Protein AF-A0A7S3NZ38-F1 (afdb_monomer_lite)

Structure (mmCIF, N/CA/C/O backbone):
data_AF-A0A7S3NZ38-F1
#
_entry.id   AF-A0A7S3NZ38-F1
#
loop_
_atom_site.group_PDB
_atom_site.id
_atom_site.type_symbol
_atom_site.label_atom_id
_atom_site.label_alt_id
_atom_site.label_comp_id
_atom_site.label_asym_id
_atom_site.label_entity_id
_atom_site.label_seq_id
_atom_site.pdbx_PDB_ins_code
_atom_site.Cartn_x
_atom_site.Cartn_y
_atom_site.Cartn_z
_atom_site.occupancy
_atom_site.B_iso_or_equiv
_atom_site.auth_seq_id
_atom_site.auth_comp_id
_atom_site.auth_asym_id
_atom_site.auth_atom_id
_atom_site.pdbx_PDB_model_num
ATOM 1 N N . ASP A 1 1 ? 2.913 14.775 2.769 1.00 79.94 1 ASP A N 1
ATOM 2 C CA . ASP A 1 1 ? 3.720 15.264 1.653 1.00 79.94 1 ASP A CA 1
ATOM 3 C C . ASP A 1 1 ? 3.650 14.239 0.529 1.00 79.94 1 ASP A C 1
ATOM 5 O O . ASP A 1 1 ? 3.949 13.073 0.760 1.00 79.94 1 ASP A O 1
ATOM 9 N N . ILE A 1 2 ? 3.151 14.635 -0.643 1.00 83.06 2 ILE A N 1
ATOM 10 C CA . ILE A 1 2 ? 3.044 13.734 -1.805 1.00 83.06 2 ILE A CA 1
ATOM 11 C C . ILE A 1 2 ? 4.398 13.616 -2.511 1.00 83.06 2 ILE A C 1
ATOM 13 O O . ILE A 1 2 ? 4.696 12.558 -3.058 1.00 83.06 2 ILE A O 1
ATOM 17 N N . SER A 1 3 ? 5.223 14.665 -2.464 1.00 87.50 3 SER A N 1
ATOM 18 C CA . SER A 1 3 ? 6.534 14.673 -3.109 1.00 87.50 3 SER A CA 1
ATOM 19 C C . SER A 1 3 ? 7.468 13.674 -2.435 1.00 87.50 3 SER A C 1
ATOM 21 O O . SER A 1 3 ? 7.967 12.786 -3.111 1.00 87.50 3 SER A O 1
ATOM 23 N N . GLY A 1 4 ? 7.579 13.701 -1.101 1.00 87.94 4 GLY A N 1
ATOM 24 C CA . GLY A 1 4 ? 8.383 12.716 -0.372 1.00 87.94 4 GLY A CA 1
ATOM 25 C C . GLY A 1 4 ? 7.926 11.264 -0.566 1.00 87.94 4 GLY A C 1
ATOM 26 O O . GLY A 1 4 ? 8.754 10.357 -0.577 1.00 87.94 4 GLY A O 1
ATOM 27 N N . LEU A 1 5 ? 6.623 11.026 -0.776 1.00 87.50 5 LEU A N 1
ATOM 28 C CA . LEU A 1 5 ? 6.136 9.699 -1.161 1.00 87.50 5 LEU A CA 1
ATOM 29 C C . LEU A 1 5 ? 6.620 9.316 -2.568 1.00 87.50 5 LEU A C 1
ATOM 31 O O . LEU A 1 5 ? 7.053 8.187 -2.767 1.00 87.50 5 LEU A O 1
ATOM 35 N N . ALA A 1 6 ? 6.534 10.229 -3.537 1.00 87.62 6 ALA A N 1
ATOM 36 C CA . ALA A 1 6 ? 6.990 9.978 -4.900 1.00 87.62 6 ALA A CA 1
ATOM 37 C C . ALA A 1 6 ? 8.501 9.706 -4.955 1.00 87.62 6 ALA A C 1
ATOM 39 O O . ALA A 1 6 ? 8.911 8.744 -5.597 1.00 87.62 6 ALA A O 1
ATOM 40 N N . ASP A 1 7 ? 9.303 10.487 -4.229 1.00 89.19 7 ASP A N 1
ATOM 41 C CA . ASP A 1 7 ? 10.753 10.297 -4.143 1.00 89.19 7 ASP A CA 1
ATOM 42 C C . ASP A 1 7 ? 11.085 8.917 -3.557 1.00 89.19 7 ASP A C 1
ATOM 44 O O . ASP A 1 7 ? 11.821 8.144 -4.168 1.00 89.19 7 ASP A O 1
ATOM 48 N N . ALA A 1 8 ? 10.437 8.534 -2.449 1.00 87.25 8 ALA A N 1
ATOM 49 C CA . ALA A 1 8 ? 10.630 7.218 -1.840 1.00 87.25 8 ALA A CA 1
ATOM 50 C C . ALA A 1 8 ? 10.245 6.056 -2.770 1.00 87.25 8 ALA A C 1
ATOM 52 O O . ALA A 1 8 ? 10.868 4.999 -2.728 1.00 87.25 8 ALA A O 1
ATOM 53 N N . LEU A 1 9 ? 9.223 6.240 -3.610 1.00 86.44 9 LEU A N 1
ATOM 54 C CA . LEU A 1 9 ? 8.815 5.247 -4.603 1.00 86.44 9 LEU A CA 1
ATOM 55 C C . LEU A 1 9 ? 9.819 5.111 -5.752 1.00 86.44 9 LEU A C 1
ATOM 57 O O . LEU A 1 9 ? 9.975 4.016 -6.284 1.00 86.44 9 LEU A O 1
ATOM 61 N N . ILE A 1 10 ? 10.482 6.202 -6.138 1.00 84.69 10 ILE A N 1
ATOM 62 C CA . ILE A 1 10 ? 11.497 6.211 -7.201 1.00 84.69 10 ILE A CA 1
ATOM 63 C C . ILE A 1 10 ? 12.819 5.617 -6.700 1.00 84.69 10 ILE A C 1
ATOM 65 O O . ILE A 1 10 ? 13.494 4.907 -7.443 1.00 84.69 10 ILE A O 1
ATOM 69 N N . GLU A 1 11 ? 13.188 5.894 -5.449 1.00 84.38 11 GLU A N 1
ATOM 70 C CA . GLU A 1 11 ? 14.412 5.378 -4.824 1.00 84.38 11 GLU A CA 1
ATOM 71 C C . GLU A 1 11 ? 14.336 3.881 -4.506 1.00 84.38 11 GLU A C 1
ATOM 73 O O . GLU A 1 11 ? 15.366 3.212 -4.407 1.00 84.38 11 GLU A O 1
ATOM 78 N N . GLN A 1 12 ? 13.126 3.342 -4.343 1.00 78.94 12 GLN A N 1
ATOM 79 C CA . GLN A 1 12 ? 12.927 1.952 -3.969 1.00 78.94 12 GLN A CA 1
ATOM 80 C C . GLN A 1 12 ? 13.341 1.010 -5.103 1.00 78.94 12 GLN A C 1
ATOM 82 O O . GLN A 1 12 ? 12.655 0.855 -6.113 1.00 78.94 12 GLN A O 1
ATOM 87 N N . GLN A 1 13 ? 14.466 0.326 -4.914 1.00 67.62 13 GLN A N 1
ATOM 88 C CA . GLN A 1 13 ? 14.928 -0.689 -5.848 1.00 67.62 13 GLN A CA 1
ATOM 89 C C . GLN A 1 13 ? 14.170 -1.995 -5.603 1.00 67.62 13 GLN A C 1
ATOM 91 O O . GLN A 1 13 ? 13.991 -2.411 -4.459 1.00 67.62 13 GLN A O 1
ATOM 96 N N . SER A 1 14 ? 13.743 -2.659 -6.681 1.00 73.06 14 SER A N 1
ATOM 97 C CA . SER A 1 14 ? 13.222 -4.040 -6.706 1.00 73.06 14 SER A CA 1
ATOM 98 C C . SER A 1 14 ? 11.871 -4.352 -6.043 1.00 73.06 14 SER A C 1
ATOM 100 O O . SER A 1 14 ? 11.471 -5.512 -6.064 1.00 73.06 14 SER A O 1
ATOM 102 N N . LEU A 1 15 ? 11.164 -3.368 -5.478 1.00 83.44 15 LEU A N 1
ATOM 103 C CA . LEU A 1 15 ? 9.904 -3.617 -4.772 1.00 83.44 15 LEU A CA 1
ATOM 104 C C . LEU A 1 15 ? 8.741 -2.816 -5.368 1.00 83.44 15 LEU A C 1
ATOM 106 O O . LEU A 1 15 ? 8.583 -1.624 -5.095 1.00 83.44 15 LEU A O 1
ATOM 110 N N . GLY A 1 16 ? 7.888 -3.488 -6.142 1.00 80.31 16 GLY A N 1
ATOM 111 C CA . GLY A 1 16 ? 6.695 -2.900 -6.737 1.00 80.31 16 GLY A CA 1
ATOM 112 C C . GLY A 1 16 ? 6.616 -3.070 -8.251 1.00 80.31 16 GLY A C 1
ATOM 113 O O . GLY A 1 16 ? 7.600 -3.286 -8.951 1.00 80.31 16 GLY A O 1
ATOM 114 N N . SER A 1 17 ? 5.402 -2.904 -8.766 1.00 80.12 17 SER A N 1
ATOM 115 C CA . SER A 1 17 ? 5.074 -3.059 -10.178 1.00 80.12 17 SER A CA 1
ATOM 116 C C . SER A 1 17 ? 4.355 -1.824 -10.723 1.00 80.12 17 SER A C 1
ATOM 118 O O . SER A 1 17 ? 3.517 -1.211 -10.051 1.00 80.12 17 SER A O 1
ATOM 120 N N . LEU A 1 18 ? 4.686 -1.479 -11.969 1.00 81.75 18 LEU A N 1
ATOM 121 C CA . LEU A 1 18 ? 4.083 -0.392 -12.737 1.00 81.75 18 LEU A CA 1
ATOM 122 C C . LEU A 1 18 ? 3.535 -0.964 -14.055 1.00 81.75 18 LEU A C 1
ATOM 124 O O . LEU A 1 18 ? 4.312 -1.181 -14.989 1.00 81.75 18 LEU A O 1
ATOM 128 N N . PRO A 1 19 ? 2.223 -1.246 -14.171 1.00 76.44 19 PRO A N 1
ATOM 129 C CA . PRO A 1 19 ? 1.629 -1.569 -15.461 1.00 76.44 19 PRO A CA 1
ATOM 130 C C . PRO A 1 19 ? 1.749 -0.365 -16.405 1.00 76.44 19 PRO A C 1
ATOM 132 O O . PRO A 1 19 ? 1.217 0.712 -16.127 1.00 76.44 19 PRO A O 1
ATOM 135 N N . VAL A 1 20 ? 2.438 -0.566 -17.527 1.00 78.25 20 VAL A N 1
ATOM 136 C CA . VAL A 1 20 ? 2.714 0.460 -18.543 1.00 78.25 20 VAL A CA 1
ATOM 137 C C . VAL A 1 20 ? 2.190 0.048 -19.914 1.00 78.25 20 VAL A C 1
ATOM 139 O O . VAL A 1 20 ? 2.056 -1.147 -20.190 1.00 78.25 20 VAL A O 1
ATOM 142 N N . THR A 1 21 ? 1.922 1.015 -20.796 1.00 73.00 21 THR A N 1
ATOM 143 C CA . THR A 1 21 ? 1.653 0.720 -22.215 1.00 73.00 21 THR A CA 1
ATOM 144 C C . THR A 1 21 ? 2.780 -0.108 -22.825 1.00 73.00 21 THR A C 1
ATOM 146 O O . THR A 1 21 ? 3.964 0.219 -22.683 1.00 73.00 21 THR A O 1
ATOM 149 N N . THR A 1 22 ? 2.410 -1.140 -23.581 1.00 64.88 22 THR A N 1
ATOM 150 C CA . THR A 1 22 ? 3.332 -1.800 -24.504 1.00 64.88 22 THR A CA 1
ATOM 151 C C . THR A 1 22 ? 3.686 -0.834 -25.625 1.00 64.88 22 THR A C 1
ATOM 153 O O . THR A 1 22 ? 2.805 -0.200 -26.201 1.00 64.88 22 THR A O 1
ATOM 156 N N . LEU A 1 23 ? 4.970 -0.725 -25.950 1.00 60.88 23 LEU A N 1
ATOM 157 C CA . LEU A 1 23 ? 5.396 -0.026 -27.157 1.00 60.88 23 LEU A CA 1
ATOM 158 C C . LEU A 1 23 ? 5.246 -0.997 -28.336 1.00 60.88 23 LEU A C 1
ATOM 160 O O . LEU A 1 23 ? 5.720 -2.125 -28.247 1.00 60.88 23 LEU A O 1
ATOM 164 N N . ASP A 1 24 ? 4.645 -0.558 -29.444 1.00 57.59 24 ASP A N 1
ATOM 165 C CA . ASP A 1 24 ? 4.415 -1.369 -30.662 1.00 57.59 24 ASP A CA 1
ATOM 166 C C . ASP A 1 24 ? 5.703 -1.788 -31.404 1.00 57.59 24 ASP A C 1
ATOM 168 O O . ASP A 1 24 ? 5.674 -2.331 -32.508 1.00 57.59 24 ASP A O 1
ATOM 172 N N . ILE A 1 25 ? 6.867 -1.493 -30.834 1.00 57.34 25 ILE A N 1
ATOM 173 C CA . ILE A 1 25 ? 8.167 -1.692 -31.458 1.00 57.34 25 ILE A CA 1
ATOM 174 C C . ILE A 1 25 ? 8.794 -2.929 -30.825 1.00 57.34 25 ILE A C 1
ATOM 176 O O . ILE A 1 25 ? 8.897 -3.000 -29.604 1.00 57.34 25 ILE A O 1
ATOM 180 N N . ASP A 1 26 ? 9.267 -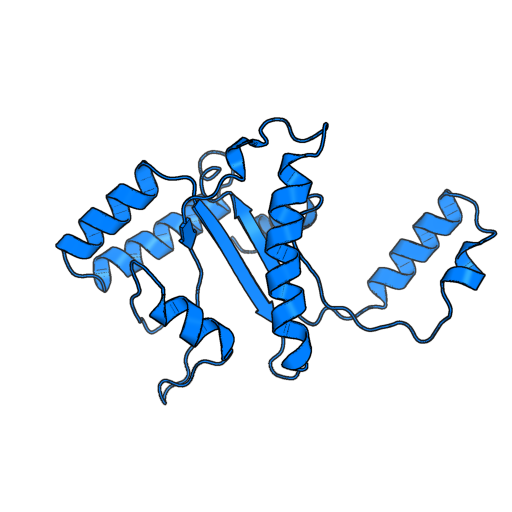3.863 -31.655 1.00 61.16 26 ASP A N 1
ATOM 181 C CA . ASP A 1 26 ? 10.161 -4.946 -31.237 1.00 61.16 26 ASP A CA 1
ATOM 182 C C . ASP A 1 26 ? 11.490 -4.334 -30.760 1.00 61.16 26 ASP A C 1
ATOM 184 O O . ASP A 1 26 ? 12.433 -4.074 -31.515 1.00 61.16 26 ASP A O 1
ATOM 188 N N . LEU A 1 27 ? 11.471 -3.941 -29.493 1.00 62.12 27 LEU A N 1
ATOM 189 C CA . LEU A 1 27 ? 12.518 -3.211 -28.805 1.00 62.12 27 LEU A CA 1
ATOM 190 C C . LEU A 1 27 ? 13.810 -4.036 -28.750 1.00 62.12 27 LEU A C 1
ATOM 192 O O . LEU A 1 27 ? 14.896 -3.483 -28.923 1.00 62.12 27 LEU A O 1
ATOM 196 N N . ASP A 1 28 ? 13.691 -5.357 -28.621 1.00 62.72 28 ASP A N 1
ATOM 197 C CA . ASP A 1 28 ? 14.816 -6.288 -28.520 1.00 62.72 28 ASP A CA 1
ATOM 198 C C . ASP A 1 28 ? 15.693 -6.273 -29.779 1.00 62.72 28 ASP A C 1
ATOM 200 O O . ASP A 1 28 ? 16.923 -6.355 -29.699 1.00 62.72 28 ASP A O 1
ATOM 204 N N . ALA A 1 29 ? 15.087 -6.087 -30.956 1.00 66.44 29 ALA A N 1
ATOM 205 C CA . ALA A 1 29 ? 15.821 -5.941 -32.211 1.00 66.44 29 ALA A CA 1
ATOM 206 C C . ALA A 1 29 ? 16.590 -4.609 -32.300 1.00 66.44 29 ALA A C 1
ATOM 208 O O . ALA A 1 29 ? 17.667 -4.562 -32.898 1.00 66.44 29 ALA A O 1
ATOM 209 N N . LYS A 1 30 ? 16.065 -3.530 -31.699 1.00 65.12 30 LYS A N 1
ATOM 210 C CA . LYS A 1 30 ? 16.717 -2.207 -31.679 1.00 65.12 30 LYS A CA 1
ATOM 211 C C . LYS A 1 30 ? 17.802 -2.089 -30.613 1.00 65.12 30 LYS A C 1
ATOM 213 O O . LYS A 1 30 ? 18.759 -1.354 -30.832 1.00 65.12 30 LYS A O 1
ATOM 218 N N . TYR A 1 31 ? 17.673 -2.805 -29.499 1.00 69.00 31 TYR A N 1
ATOM 219 C CA . TYR A 1 31 ? 18.642 -2.773 -28.401 1.00 69.00 31 TYR A CA 1
ATOM 220 C C . TYR A 1 31 ? 19.875 -3.649 -28.644 1.00 69.00 31 TYR A C 1
ATOM 222 O O . TYR A 1 31 ? 20.936 -3.365 -28.098 1.00 69.00 31 TYR A O 1
ATOM 230 N N . LYS A 1 32 ? 19.770 -4.675 -29.499 1.00 71.38 32 LYS A N 1
ATOM 231 C CA . LYS A 1 32 ? 20.804 -5.710 -29.683 1.00 71.38 32 LYS A CA 1
ATOM 232 C C . LYS A 1 32 ? 22.201 -5.219 -30.078 1.00 71.38 32 LYS A C 1
ATOM 234 O O . LYS A 1 32 ? 23.165 -5.932 -29.826 1.00 71.38 32 LYS A O 1
ATOM 239 N N . ASN A 1 33 ? 22.304 -4.053 -30.717 1.00 77.75 33 ASN A N 1
ATOM 240 C CA . ASN A 1 33 ? 23.560 -3.522 -31.261 1.00 77.75 33 ASN A CA 1
ATOM 241 C C . ASN A 1 33 ? 23.935 -2.142 -30.693 1.00 77.75 33 ASN A C 1
ATOM 243 O O . ASN A 1 33 ? 24.807 -1.483 -31.257 1.00 77.75 33 ASN A O 1
ATOM 247 N N . LEU A 1 34 ? 23.247 -1.670 -29.650 1.00 79.81 34 LEU A N 1
ATOM 248 C CA . LEU A 1 34 ? 23.574 -0.389 -29.026 1.00 79.81 34 LEU A CA 1
ATOM 249 C C . LEU A 1 34 ? 24.717 -0.572 -28.030 1.00 79.81 34 LEU A C 1
ATOM 251 O O . LEU A 1 34 ? 24.801 -1.602 -27.362 1.00 79.81 34 LEU A O 1
ATOM 255 N N . ASP A 1 35 ? 25.584 0.434 -27.932 1.00 85.88 35 ASP A N 1
ATOM 256 C CA . ASP A 1 35 ? 26.497 0.525 -26.797 1.00 85.88 35 ASP A CA 1
ATOM 257 C C . ASP A 1 35 ? 25.723 0.879 -25.513 1.00 85.88 35 ASP A C 1
ATOM 259 O O . ASP A 1 35 ? 24.566 1.304 -25.567 1.00 85.88 35 ASP A O 1
ATOM 263 N N . ASP A 1 36 ? 26.348 0.708 -24.346 1.00 82.06 36 ASP A N 1
ATOM 264 C CA . ASP A 1 36 ? 25.679 0.908 -23.052 1.00 82.06 36 ASP A CA 1
ATOM 265 C C . ASP A 1 36 ? 25.090 2.324 -22.890 1.00 82.06 36 ASP A C 1
ATOM 267 O O . ASP A 1 36 ? 24.055 2.509 -22.245 1.00 82.06 36 ASP A O 1
ATOM 271 N N . LYS A 1 37 ? 25.720 3.345 -23.489 1.00 83.12 37 LYS A N 1
ATOM 272 C CA . LYS A 1 37 ? 25.267 4.741 -23.380 1.00 83.12 37 LYS A CA 1
ATOM 273 C C . LYS A 1 37 ? 24.053 5.001 -24.259 1.00 83.12 37 LYS A C 1
ATOM 275 O O . LYS A 1 37 ? 23.105 5.659 -23.822 1.00 83.12 37 LYS A O 1
ATOM 280 N N . ASP A 1 38 ? 24.079 4.500 -25.485 1.00 83.06 38 ASP A N 1
ATOM 281 C CA . ASP A 1 38 ? 22.976 4.619 -26.425 1.00 83.06 38 ASP A CA 1
ATOM 282 C C . ASP A 1 38 ? 21.792 3.749 -26.000 1.00 83.06 38 ASP A C 1
ATOM 284 O O . ASP A 1 38 ? 20.643 4.181 -26.136 1.00 83.06 38 ASP A O 1
ATOM 288 N N . PHE A 1 39 ? 22.055 2.578 -25.410 1.00 79.88 39 PHE A N 1
ATOM 289 C CA . PHE A 1 39 ? 21.044 1.744 -24.769 1.00 79.88 39 PHE A CA 1
ATOM 290 C C . PHE A 1 39 ? 20.316 2.524 -23.672 1.00 79.88 39 PHE A C 1
ATOM 292 O O . PHE A 1 39 ? 19.091 2.642 -23.723 1.00 79.88 39 PHE A O 1
ATOM 299 N N . GLU A 1 40 ? 21.049 3.128 -22.731 1.00 77.56 40 GLU A N 1
ATOM 300 C CA . GLU A 1 40 ? 20.432 3.844 -21.611 1.00 77.56 40 GLU A CA 1
ATOM 301 C C . GLU A 1 40 ? 19.663 5.087 -22.076 1.00 77.56 40 GLU A C 1
ATOM 303 O O . GLU A 1 40 ? 18.535 5.337 -21.644 1.00 77.56 40 GLU A O 1
ATOM 308 N N . LYS A 1 41 ? 20.208 5.832 -23.042 1.00 81.75 41 LYS A N 1
ATOM 309 C CA . LYS A 1 41 ? 19.523 6.985 -23.638 1.00 81.75 41 LYS A CA 1
ATOM 310 C C . LYS A 1 41 ? 18.221 6.584 -24.336 1.00 81.75 41 LYS A C 1
ATOM 312 O O . LYS A 1 41 ? 17.214 7.285 -24.209 1.00 81.75 41 LYS A O 1
ATOM 317 N N . MET A 1 42 ? 18.230 5.473 -25.071 1.00 77.38 42 MET A N 1
ATOM 318 C CA . MET A 1 42 ? 17.038 4.937 -25.729 1.00 77.38 42 MET A CA 1
ATOM 319 C C . MET A 1 42 ? 16.027 4.405 -24.712 1.00 77.38 42 MET A C 1
ATOM 321 O O . MET A 1 42 ? 14.840 4.691 -24.853 1.00 77.38 42 MET A O 1
ATOM 325 N N . ARG A 1 43 ? 16.479 3.716 -23.658 1.00 75.19 43 ARG A N 1
ATOM 326 C CA . ARG A 1 43 ? 15.633 3.229 -22.560 1.00 75.19 43 ARG A CA 1
ATOM 327 C C . ARG A 1 43 ? 14.901 4.377 -21.867 1.00 75.19 43 ARG A C 1
ATOM 329 O O . ARG A 1 43 ? 13.682 4.320 -21.729 1.00 75.19 43 ARG A O 1
ATOM 336 N N . ILE A 1 44 ? 15.620 5.438 -21.494 1.00 77.44 44 ILE A N 1
ATOM 337 C CA . ILE A 1 44 ? 15.043 6.635 -20.860 1.00 77.44 44 ILE A CA 1
ATOM 338 C C . ILE A 1 44 ? 14.031 7.303 -21.791 1.00 77.44 44 ILE A C 1
ATOM 340 O O . ILE A 1 44 ? 12.914 7.603 -21.375 1.00 77.44 44 ILE A O 1
ATOM 344 N N . LYS A 1 4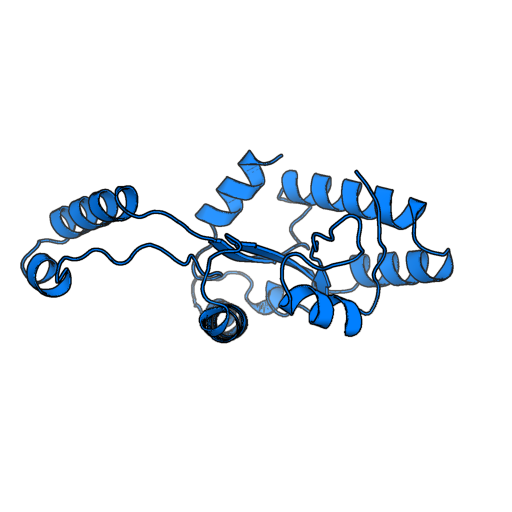5 ? 14.394 7.500 -23.065 1.00 78.56 45 LYS A N 1
ATOM 345 C CA . LYS A 1 45 ? 13.489 8.089 -24.056 1.00 78.56 45 LYS A CA 1
ATOM 346 C C . LYS A 1 45 ? 12.198 7.277 -24.182 1.00 78.56 45 LYS A C 1
ATOM 348 O O . LYS A 1 45 ? 11.120 7.847 -24.120 1.00 78.56 45 LYS A O 1
ATOM 353 N N . HIS A 1 46 ? 12.310 5.957 -24.300 1.00 74.00 46 HIS A N 1
ATOM 354 C CA . HIS A 1 46 ? 11.160 5.073 -24.448 1.00 74.00 46 HIS A CA 1
ATOM 355 C C . HIS A 1 46 ? 10.307 4.962 -23.186 1.00 74.00 46 HIS A C 1
ATOM 357 O O . HIS A 1 46 ? 9.101 4.789 -23.307 1.00 74.00 46 HIS A O 1
ATOM 363 N N . ASN A 1 47 ? 10.886 5.070 -21.991 1.00 74.12 47 ASN A N 1
ATOM 364 C CA . ASN A 1 47 ? 10.105 5.105 -20.756 1.00 74.12 47 ASN A CA 1
ATOM 365 C C . ASN A 1 47 ? 9.277 6.390 -20.634 1.00 74.12 47 ASN A C 1
ATOM 367 O O . ASN A 1 47 ? 8.155 6.321 -20.147 1.00 74.12 47 ASN A O 1
ATOM 371 N N . ASN A 1 48 ? 9.779 7.527 -21.128 1.00 76.38 48 ASN A N 1
ATOM 372 C CA . ASN A 1 48 ? 9.005 8.774 -21.180 1.00 76.38 48 ASN A CA 1
ATOM 373 C C . ASN A 1 48 ? 7.825 8.709 -22.162 1.00 76.38 48 ASN A C 1
ATOM 375 O O . ASN A 1 48 ? 6.886 9.488 -22.031 1.00 76.38 48 ASN A O 1
ATOM 379 N N . ASP A 1 49 ? 7.874 7.790 -23.129 1.00 76.38 49 ASP A N 1
ATOM 380 C CA . ASP A 1 49 ? 6.803 7.568 -24.103 1.00 76.38 49 ASP A CA 1
ATOM 381 C C . ASP A 1 49 ? 5.738 6.573 -23.592 1.00 76.38 49 ASP A C 1
ATOM 383 O O . ASP A 1 49 ? 4.776 6.291 -24.306 1.00 76.38 49 ASP A O 1
ATOM 387 N N . ARG A 1 50 ? 5.913 5.988 -22.396 1.00 77.88 50 ARG A N 1
ATOM 388 C CA . ARG A 1 50 ? 4.970 5.019 -21.822 1.00 77.88 50 ARG A CA 1
ATOM 389 C C . ARG A 1 50 ? 4.039 5.683 -20.818 1.00 77.88 50 ARG A C 1
ATOM 391 O O . ARG A 1 50 ? 4.497 6.340 -19.887 1.00 77.88 50 ARG A O 1
ATOM 398 N N . ASP A 1 51 ? 2.748 5.390 -20.930 1.00 82.12 51 ASP A N 1
ATOM 399 C CA . ASP A 1 51 ? 1.782 5.771 -19.904 1.00 82.12 51 ASP A CA 1
ATOM 400 C C . ASP A 1 51 ? 1.763 4.733 -18.777 1.00 82.12 51 ASP A C 1
ATOM 402 O O . ASP A 1 51 ? 1.729 3.522 -19.021 1.00 82.12 51 ASP A O 1
ATOM 406 N N . VAL A 1 52 ? 1.756 5.214 -17.533 1.00 84.38 52 VAL A N 1
ATOM 407 C CA . VAL A 1 52 ? 1.624 4.397 -16.320 1.00 84.38 52 VAL A CA 1
ATOM 408 C C . VAL A 1 52 ? 0.146 4.303 -15.942 1.00 84.38 52 VAL A C 1
ATOM 410 O O . VAL A 1 52 ? -0.497 5.311 -15.652 1.00 84.38 52 VAL A O 1
ATOM 413 N N . TYR A 1 53 ? -0.397 3.086 -15.895 1.00 86.69 53 TYR A N 1
ATOM 414 C CA . TYR A 1 53 ? -1.810 2.837 -15.570 1.00 86.69 53 TYR A CA 1
ATOM 415 C C . TYR A 1 53 ? -2.060 2.524 -14.100 1.00 86.69 53 TYR A C 1
ATOM 417 O O . TYR A 1 53 ? -3.212 2.401 -13.673 1.00 86.69 53 TYR A O 1
ATOM 425 N N . GLY A 1 54 ? -1.003 2.358 -13.318 1.00 88.56 54 GLY A N 1
ATOM 426 C CA . GLY A 1 54 ? -1.114 2.057 -11.908 1.00 88.56 54 GLY A CA 1
ATOM 427 C C . GLY A 1 54 ? 0.231 1.855 -11.247 1.00 88.56 54 GLY A C 1
ATOM 428 O O . GLY A 1 54 ? 1.278 1.864 -11.887 1.00 88.56 54 GLY A O 1
ATOM 429 N N . ILE A 1 55 ? 0.154 1.670 -9.945 1.00 90.81 55 ILE A N 1
ATOM 430 C CA . ILE A 1 55 ? 1.245 1.382 -9.049 1.00 90.81 55 ILE A CA 1
ATOM 431 C C . ILE A 1 55 ? 0.748 0.406 -7.994 1.00 90.81 55 ILE A C 1
ATOM 433 O O . ILE A 1 55 ? -0.237 0.654 -7.292 1.00 90.81 55 ILE A O 1
ATOM 437 N N . THR A 1 56 ? 1.459 -0.703 -7.873 1.00 93.00 56 THR A N 1
ATOM 438 C CA . THR A 1 56 ? 1.299 -1.627 -6.759 1.00 93.00 56 THR A CA 1
ATOM 439 C C . THR A 1 56 ? 2.660 -1.762 -6.100 1.00 93.00 56 THR A C 1
ATOM 441 O O . THR A 1 56 ? 3.630 -2.094 -6.769 1.00 93.00 56 THR A O 1
ATOM 444 N N . THR A 1 57 ? 2.769 -1.459 -4.813 1.00 94.06 57 THR A N 1
ATOM 445 C CA . THR A 1 57 ? 4.050 -1.441 -4.095 1.00 94.06 57 THR A CA 1
ATOM 446 C C . THR A 1 57 ? 3.832 -1.480 -2.584 1.00 94.06 57 THR A C 1
ATOM 448 O O . THR A 1 57 ? 2.720 -1.271 -2.087 1.00 94.06 57 THR A O 1
ATOM 451 N N . VAL A 1 58 ? 4.902 -1.767 -1.849 1.00 95.00 58 VAL A N 1
ATOM 452 C CA . VAL A 1 58 ? 4.949 -1.732 -0.391 1.00 95.00 58 VAL A CA 1
ATOM 453 C C . VAL A 1 58 ? 6.121 -0.861 0.029 1.00 95.00 58 VAL A C 1
ATOM 455 O O . VAL A 1 58 ? 7.227 -1.068 -0.448 1.00 95.00 58 VAL A O 1
ATOM 458 N N . ILE A 1 59 ? 5.893 0.066 0.954 1.00 92.94 59 ILE A N 1
ATOM 459 C CA . ILE A 1 59 ? 6.952 0.842 1.608 1.00 92.94 59 ILE A CA 1
ATOM 460 C C . ILE A 1 59 ? 7.054 0.371 3.055 1.00 92.94 59 ILE A C 1
ATOM 462 O O . ILE A 1 59 ? 6.032 0.180 3.713 1.00 92.94 59 ILE A O 1
ATOM 466 N N . ASN A 1 60 ? 8.262 0.204 3.588 1.00 92.69 60 ASN A N 1
ATOM 467 C CA . ASN A 1 60 ? 8.423 -0.090 5.008 1.00 92.69 60 ASN A CA 1
ATOM 468 C C . ASN A 1 60 ? 7.918 1.088 5.865 1.00 92.69 60 ASN A C 1
ATOM 470 O O . ASN A 1 60 ? 8.487 2.176 5.866 1.00 92.69 60 ASN A O 1
ATOM 474 N N . PHE A 1 61 ? 6.825 0.866 6.596 1.00 93.56 61 PHE A N 1
ATOM 475 C CA . PHE A 1 61 ? 6.154 1.885 7.403 1.00 93.56 61 PHE A CA 1
ATOM 476 C C . PHE A 1 61 ? 6.859 2.140 8.743 1.00 93.56 61 PHE A C 1
ATOM 478 O O . PHE A 1 61 ? 6.552 3.108 9.442 1.00 93.56 61 PHE A O 1
ATOM 485 N N . CYS A 1 62 ? 7.793 1.267 9.129 1.00 90.44 62 CYS A N 1
ATOM 486 C CA . CYS A 1 62 ? 8.568 1.417 10.354 1.00 90.44 62 CYS A CA 1
ATOM 487 C C . CYS A 1 62 ? 9.675 2.479 10.231 1.00 90.44 62 CYS A C 1
ATOM 489 O O . CYS A 1 62 ? 10.064 3.021 11.260 1.00 90.44 62 CYS A O 1
ATOM 491 N N . ASP A 1 63 ? 10.079 2.864 9.014 1.00 87.12 63 ASP A N 1
ATOM 492 C CA . ASP A 1 63 ? 11.135 3.862 8.736 1.00 87.12 63 ASP A CA 1
ATOM 493 C C . ASP A 1 63 ? 10.656 5.320 8.912 1.00 87.12 63 ASP A C 1
ATOM 495 O O . ASP A 1 63 ? 11.177 6.257 8.308 1.00 87.12 63 ASP A O 1
ATOM 499 N N . ARG A 1 64 ? 9.604 5.531 9.710 1.00 84.38 64 ARG A N 1
ATOM 500 C CA . ARG A 1 64 ? 8.961 6.841 9.910 1.00 84.38 64 ARG A CA 1
ATOM 501 C C . ARG A 1 64 ? 9.878 7.888 10.539 1.00 84.38 64 ARG A C 1
ATOM 503 O O . ARG A 1 64 ? 9.664 9.075 10.324 1.00 84.38 64 ARG A O 1
ATOM 510 N N . GLU A 1 65 ? 10.880 7.454 11.302 1.00 82.94 65 GLU A N 1
ATOM 511 C CA . GLU A 1 65 ? 11.843 8.351 11.953 1.00 82.94 65 GLU A CA 1
ATOM 512 C C . GLU A 1 65 ? 12.753 9.040 10.924 1.00 82.94 65 GLU A C 1
ATOM 514 O O . GLU A 1 65 ? 13.107 10.202 11.108 1.00 82.94 65 GLU A O 1
ATOM 519 N N . ASP A 1 66 ? 13.027 8.369 9.801 1.00 85.75 66 ASP A N 1
ATOM 520 C CA . ASP A 1 66 ? 13.900 8.867 8.734 1.00 85.75 66 ASP A CA 1
ATOM 521 C C . ASP A 1 66 ? 13.122 9.522 7.578 1.00 85.75 66 ASP A C 1
ATOM 523 O O . ASP A 1 66 ? 13.697 10.231 6.751 1.00 85.75 66 ASP A O 1
ATOM 527 N N . LYS A 1 67 ? 11.801 9.300 7.502 1.00 89.75 67 LYS A N 1
ATOM 528 C CA . LYS A 1 67 ? 10.947 9.705 6.372 1.00 89.75 67 LYS A CA 1
ATOM 529 C C . LYS A 1 67 ? 9.749 10.550 6.837 1.00 89.75 67 LYS A C 1
ATOM 531 O O . LYS A 1 67 ? 8.710 9.990 7.195 1.00 89.75 67 LYS A O 1
ATOM 536 N N . PRO A 1 68 ? 9.812 11.895 6.740 1.00 91.69 68 PRO A N 1
ATOM 537 C CA . PRO A 1 68 ? 8.745 12.791 7.205 1.00 91.69 68 PRO A CA 1
ATOM 538 C C . PRO A 1 68 ? 7.352 12.497 6.625 1.00 91.69 68 PRO A C 1
ATOM 540 O O . PRO A 1 68 ? 6.350 12.599 7.331 1.00 91.69 68 PRO A O 1
ATOM 543 N N . PHE A 1 69 ? 7.265 12.077 5.357 1.00 92.75 69 PHE A N 1
ATOM 544 C CA . PHE A 1 69 ? 5.979 11.743 4.737 1.00 92.75 69 PHE A CA 1
ATOM 545 C C . PHE A 1 69 ? 5.300 10.532 5.401 1.00 92.75 69 PHE A C 1
ATOM 547 O O . PHE A 1 69 ? 4.070 10.489 5.474 1.00 92.75 69 PHE A O 1
ATOM 554 N N . LEU A 1 70 ? 6.074 9.562 5.908 1.00 93.69 70 LEU A N 1
ATOM 555 C CA . LEU A 1 70 ? 5.535 8.412 6.637 1.00 93.69 70 LEU A CA 1
ATOM 556 C C . LEU A 1 70 ? 4.978 8.838 7.994 1.00 93.69 70 LEU A C 1
ATOM 558 O O . LEU A 1 70 ? 3.917 8.350 8.383 1.00 93.69 70 LEU A O 1
ATOM 562 N N . GLU A 1 71 ? 5.630 9.781 8.676 1.00 93.62 71 GLU A N 1
ATOM 563 C CA . GLU A 1 71 ? 5.128 10.337 9.936 1.00 93.62 71 GLU A CA 1
ATOM 564 C C . GLU A 1 71 ? 3.813 11.107 9.730 1.00 93.62 71 GLU A C 1
ATOM 566 O O . GLU A 1 71 ? 2.874 10.973 10.517 1.00 93.62 71 GLU A O 1
ATOM 571 N N . GLU A 1 72 ? 3.670 11.842 8.624 1.00 93.56 72 GLU A N 1
ATOM 572 C CA . GLU A 1 72 ? 2.395 12.479 8.274 1.00 93.56 72 GLU A CA 1
ATOM 573 C C . GLU A 1 72 ? 1.279 11.456 8.010 1.00 93.56 72 GLU A C 1
ATOM 575 O O . GLU A 1 72 ? 0.155 11.616 8.502 1.00 93.56 72 GLU A O 1
ATOM 580 N N . ILE A 1 73 ? 1.579 10.383 7.266 1.00 93.62 73 ILE A N 1
ATOM 581 C CA . ILE A 1 73 ? 0.630 9.287 7.022 1.00 93.62 73 ILE A CA 1
ATOM 582 C C . ILE A 1 73 ? 0.248 8.624 8.350 1.00 93.62 73 ILE A C 1
ATOM 584 O O . ILE A 1 73 ? -0.938 8.402 8.607 1.00 93.62 73 ILE A O 1
ATOM 588 N N . TYR A 1 74 ? 1.222 8.358 9.220 1.00 94.12 74 TYR A N 1
ATOM 589 C CA . TYR A 1 74 ? 1.001 7.821 10.559 1.00 94.12 74 TYR A CA 1
ATOM 590 C C . TYR A 1 74 ? 0.080 8.721 11.385 1.00 94.12 74 TYR A C 1
ATOM 592 O O . TYR A 1 74 ? -0.935 8.250 11.908 1.00 94.12 74 TYR A O 1
ATOM 600 N N . GLY A 1 75 ? 0.363 10.023 11.443 1.00 94.75 75 GLY A N 1
ATOM 601 C CA . GLY A 1 75 ? -0.466 11.004 12.138 1.00 94.75 75 GLY A CA 1
ATOM 602 C C . GLY A 1 75 ? -1.903 11.033 11.612 1.00 94.75 75 GLY A C 1
ATOM 603 O O . GLY A 1 75 ? -2.856 11.007 12.400 1.00 94.75 75 GLY A O 1
ATOM 604 N N . TYR A 1 76 ? -2.076 11.010 10.289 1.00 93.81 76 TYR A N 1
ATOM 605 C CA . TYR A 1 76 ? -3.390 10.982 9.646 1.00 93.81 76 TYR A CA 1
ATOM 606 C C . TYR A 1 76 ? -4.179 9.711 9.983 1.00 93.81 76 TYR A C 1
ATOM 608 O O . TYR A 1 76 ? -5.334 9.781 10.420 1.00 93.81 76 TYR A O 1
ATOM 616 N N . VAL A 1 77 ? -3.547 8.546 9.829 1.00 93.56 77 VAL A N 1
ATOM 617 C CA . VAL A 1 77 ? -4.135 7.244 10.156 1.00 93.56 77 VAL A CA 1
ATOM 618 C C . VAL A 1 77 ? -4.527 7.197 11.629 1.00 93.56 77 VAL A C 1
ATOM 620 O O . VAL A 1 77 ? -5.650 6.811 11.948 1.00 93.56 77 VAL A O 1
ATOM 623 N N . MET A 1 78 ? -3.652 7.642 12.533 1.00 94.94 78 MET A N 1
ATOM 624 C CA . MET A 1 78 ? -3.917 7.673 13.971 1.00 94.94 78 MET A CA 1
ATOM 625 C C . MET A 1 78 ? -5.059 8.619 14.339 1.00 94.94 78 MET A C 1
ATOM 627 O O . MET A 1 78 ? -5.887 8.279 15.189 1.00 94.94 78 MET A O 1
ATOM 631 N N . TYR A 1 79 ? -5.137 9.788 13.701 1.00 95.75 79 TYR A N 1
ATOM 632 C CA . TYR A 1 79 ? -6.245 10.725 13.878 1.00 95.75 79 TYR A CA 1
ATOM 633 C C . TYR A 1 79 ? -7.581 10.085 13.479 1.00 95.75 79 TYR A C 1
ATOM 635 O O . TYR A 1 79 ? -8.538 10.105 14.259 1.00 95.75 79 TYR A O 1
ATOM 643 N N . LYS A 1 80 ? -7.644 9.465 12.295 1.00 95.25 80 LYS A N 1
ATOM 644 C CA . LYS A 1 80 ? -8.859 8.793 11.817 1.00 95.25 80 LYS A CA 1
ATOM 645 C C . LYS A 1 80 ? -9.200 7.573 12.678 1.00 95.25 80 LYS A C 1
ATOM 647 O O . LYS A 1 80 ? -10.340 7.448 13.117 1.00 95.25 80 LYS A O 1
ATOM 652 N N . ALA A 1 81 ? -8.220 6.738 13.014 1.00 94.94 81 ALA A N 1
ATOM 653 C CA . ALA A 1 81 ? -8.391 5.582 13.888 1.00 94.94 81 ALA A CA 1
ATOM 654 C C . ALA A 1 81 ? -9.003 5.986 15.238 1.00 94.94 81 ALA A C 1
ATOM 656 O O . ALA A 1 81 ? -10.012 5.421 15.646 1.00 94.94 81 ALA A O 1
ATOM 657 N N . LYS A 1 82 ? -8.475 7.024 15.902 1.00 95.44 82 LYS A N 1
ATOM 658 C CA . LYS A 1 82 ? -9.027 7.526 17.175 1.00 95.44 82 LYS A CA 1
ATOM 659 C C . LYS A 1 82 ? -10.465 8.040 17.061 1.00 95.44 82 LYS A C 1
ATOM 661 O O . LYS A 1 82 ? -11.196 7.995 18.047 1.00 95.44 82 LYS A O 1
ATOM 666 N N . LYS A 1 83 ? -10.855 8.550 15.890 1.00 95.75 83 LYS A N 1
ATOM 667 C CA . LYS A 1 83 ? -12.194 9.095 15.637 1.00 95.75 83 LYS A CA 1
ATOM 668 C C . LYS A 1 83 ? -13.231 8.013 15.326 1.00 95.75 83 LYS A C 1
ATOM 670 O O . LYS A 1 83 ? -14.384 8.176 15.712 1.00 95.75 83 LYS A O 1
ATOM 675 N N . PHE A 1 84 ? -12.841 6.950 14.620 1.00 96.00 84 PHE A N 1
ATOM 676 C CA . PHE A 1 84 ? -13.784 5.978 14.050 1.00 96.00 84 PHE A CA 1
ATOM 677 C C . PHE A 1 84 ? -13.709 4.573 14.661 1.00 96.00 84 PHE A C 1
ATOM 679 O O . PHE A 1 84 ? -14.678 3.825 14.551 1.00 96.00 84 PHE A O 1
ATOM 686 N N . LEU A 1 85 ? -12.606 4.195 15.312 1.00 95.69 85 LEU A N 1
ATOM 687 C CA . LEU A 1 85 ? -12.490 2.896 15.978 1.00 95.69 85 LEU A CA 1
ATOM 688 C C . LEU A 1 85 ? -13.021 2.933 17.412 1.00 95.69 85 LEU A C 1
ATOM 690 O O . LEU A 1 85 ? -12.961 3.942 18.114 1.00 95.69 85 LEU A O 1
ATOM 694 N N . GLN A 1 86 ? -13.482 1.776 17.882 1.00 95.19 86 GLN A N 1
ATOM 695 C CA . GLN A 1 86 ? -13.834 1.586 19.287 1.00 95.19 86 GLN A CA 1
ATOM 696 C C . GLN A 1 86 ? -12.576 1.552 20.170 1.00 95.19 86 GLN A C 1
ATOM 698 O O . GLN A 1 86 ? -11.490 1.194 19.714 1.00 95.19 86 GLN A O 1
ATOM 703 N N . LYS A 1 87 ? -12.715 1.864 21.468 1.00 93.69 87 LYS A N 1
ATOM 704 C CA . LYS A 1 87 ? -11.577 1.965 22.407 1.00 93.69 87 LYS A CA 1
ATOM 705 C C . LYS A 1 87 ? -10.665 0.733 22.405 1.00 93.69 87 LYS A C 1
ATOM 707 O O . LYS A 1 87 ? -9.446 0.889 22.409 1.00 93.69 87 LYS A O 1
ATOM 712 N N . ASP A 1 88 ? -11.225 -0.473 22.381 1.00 95.56 88 ASP A N 1
ATOM 713 C CA . ASP A 1 88 ? -10.418 -1.699 22.410 1.00 95.56 88 ASP A CA 1
ATOM 714 C C . ASP A 1 88 ? -9.741 -1.989 21.064 1.00 95.56 88 ASP A C 1
ATOM 716 O O . ASP A 1 88 ? -8.597 -2.445 21.037 1.00 95.56 88 ASP A O 1
ATOM 720 N N . GLN A 1 89 ? -10.378 -1.620 19.948 1.00 95.38 89 GLN A N 1
ATOM 721 C CA . GLN A 1 89 ? -9.749 -1.666 18.627 1.00 95.38 89 GLN A CA 1
ATOM 722 C C . GLN A 1 89 ? -8.594 -0.664 18.521 1.00 95.38 89 GLN A C 1
ATOM 724 O O . GLN A 1 89 ? -7.553 -1.015 17.980 1.00 95.38 89 GLN A O 1
ATOM 729 N N . ILE A 1 90 ? -8.726 0.541 19.092 1.00 95.81 90 ILE A N 1
ATOM 730 C CA . ILE A 1 90 ? -7.639 1.533 19.145 1.00 95.81 90 ILE A CA 1
ATOM 731 C C . ILE A 1 90 ? -6.442 0.982 19.927 1.00 95.81 90 ILE A C 1
ATOM 733 O O . ILE A 1 90 ? -5.313 1.076 19.453 1.00 95.81 90 ILE A O 1
ATOM 737 N N . LYS A 1 91 ? -6.667 0.378 21.103 1.00 95.81 91 LYS A N 1
ATOM 738 C CA . LYS A 1 91 ? -5.584 -0.240 21.891 1.00 95.81 91 LYS A CA 1
ATOM 739 C C . LYS A 1 91 ? -4.867 -1.326 21.092 1.00 95.81 91 LYS A C 1
ATOM 741 O O . LYS A 1 91 ? -3.640 -1.342 21.050 1.00 95.81 91 LYS A O 1
ATOM 746 N N . LYS A 1 92 ? -5.630 -2.206 20.433 1.00 96.19 92 LYS A N 1
ATOM 747 C CA . LYS A 1 92 ? -5.079 -3.259 19.572 1.00 96.19 92 LYS A CA 1
ATOM 748 C C . LYS A 1 92 ? -4.291 -2.669 18.400 1.00 96.19 92 LYS A C 1
ATOM 750 O O . LYS A 1 92 ? -3.192 -3.133 18.123 1.00 96.19 92 LYS A O 1
ATOM 755 N N . PHE A 1 93 ? -4.822 -1.633 17.755 1.00 95.88 93 PHE A N 1
ATOM 756 C CA . PHE A 1 93 ? -4.180 -0.947 16.637 1.00 95.88 93 PHE A CA 1
ATOM 757 C C . PHE A 1 93 ? -2.829 -0.345 17.038 1.00 95.88 93 PHE A C 1
ATOM 759 O O . PHE A 1 93 ? -1.820 -0.634 16.405 1.00 95.88 93 PHE A O 1
ATOM 766 N N . ILE A 1 94 ? -2.789 0.398 18.149 1.00 94.81 94 ILE A N 1
ATOM 767 C CA . ILE A 1 94 ? -1.553 0.974 18.700 1.00 94.81 94 ILE A CA 1
ATOM 768 C C . ILE A 1 94 ? -0.558 -0.126 19.082 1.00 94.81 94 ILE A C 1
ATOM 770 O O . ILE A 1 94 ? 0.631 -0.014 18.797 1.00 94.81 94 ILE A O 1
ATOM 774 N N . SER A 1 95 ? -1.033 -1.212 19.700 1.00 96.00 95 SER A N 1
ATOM 775 C CA . SER A 1 95 ? -0.175 -2.347 20.044 1.00 96.00 95 SER A CA 1
ATOM 776 C C . SER A 1 95 ? 0.484 -2.962 18.808 1.00 96.00 95 SER A C 1
ATOM 778 O O . SER A 1 95 ? 1.659 -3.310 18.877 1.00 96.00 95 SER A O 1
ATOM 780 N N . ILE A 1 96 ? -0.245 -3.102 17.696 1.00 95.69 96 ILE A N 1
ATOM 781 C CA . ILE A 1 96 ? 0.303 -3.612 16.432 1.00 95.69 96 ILE A CA 1
ATOM 782 C C . ILE A 1 96 ? 1.337 -2.627 15.879 1.00 95.69 96 ILE A C 1
ATOM 784 O O . ILE A 1 96 ? 2.470 -3.030 15.644 1.00 95.69 96 ILE A O 1
ATOM 788 N N . LEU A 1 97 ? 0.986 -1.340 15.768 1.00 92.75 97 LEU A N 1
ATOM 789 C CA . LEU A 1 97 ? 1.875 -0.288 15.254 1.00 92.75 97 LEU A CA 1
ATOM 790 C C . LEU A 1 97 ? 3.219 -0.196 15.994 1.00 92.75 97 LEU A C 1
ATOM 792 O O . LEU A 1 97 ? 4.239 0.091 15.375 1.00 92.75 97 LEU A O 1
ATOM 796 N N . ASN A 1 98 ? 3.228 -0.463 17.302 1.00 91.88 98 ASN A N 1
ATOM 797 C CA . ASN A 1 98 ? 4.429 -0.344 18.130 1.00 91.88 98 ASN A CA 1
ATOM 798 C C . ASN A 1 98 ? 5.288 -1.616 18.203 1.00 91.88 98 ASN A C 1
ATOM 800 O O . ASN A 1 98 ? 6.420 -1.537 18.668 1.00 91.88 98 ASN A O 1
ATOM 804 N N . SER A 1 99 ? 4.761 -2.789 17.836 1.00 92.62 99 SER A N 1
ATOM 805 C CA . SER A 1 99 ? 5.432 -4.079 18.102 1.00 92.62 99 SER A CA 1
ATOM 806 C C . SER A 1 99 ? 5.652 -4.954 16.872 1.00 92.62 99 SER A C 1
ATOM 808 O O . SER A 1 99 ? 6.172 -6.064 17.001 1.00 92.62 99 SER A O 1
ATOM 810 N N . LYS A 1 100 ? 5.220 -4.498 15.695 1.00 95.94 100 LYS A N 1
ATOM 811 C CA . LYS A 1 100 ? 5.191 -5.293 14.467 1.00 95.94 100 LYS A CA 1
ATOM 812 C C . LYS A 1 100 ? 5.847 -4.559 13.312 1.00 95.94 100 LYS A C 1
ATOM 814 O O . LYS A 1 100 ? 5.830 -3.331 13.274 1.00 95.94 100 LYS A O 1
ATOM 819 N N . LYS A 1 101 ? 6.394 -5.325 12.367 1.00 95.31 101 LYS A N 1
ATOM 820 C CA . LYS A 1 101 ? 6.912 -4.811 11.096 1.00 95.31 101 LYS A CA 1
ATOM 821 C C . LYS A 1 101 ? 5.735 -4.578 10.160 1.00 95.31 101 LYS A C 1
ATOM 823 O O . LYS A 1 101 ? 4.957 -5.501 9.909 1.00 95.31 101 LYS A O 1
ATOM 828 N N . ILE A 1 102 ? 5.570 -3.350 9.683 1.00 96.44 102 ILE A N 1
ATOM 829 C CA . ILE A 1 102 ? 4.378 -2.948 8.931 1.00 96.44 102 ILE A CA 1
ATOM 830 C C . ILE A 1 102 ? 4.785 -2.446 7.557 1.00 96.44 102 ILE A C 1
ATOM 832 O O . ILE A 1 102 ? 5.625 -1.561 7.442 1.00 96.44 102 ILE A O 1
ATOM 836 N N . GLY A 1 103 ? 4.156 -2.995 6.523 1.00 95.81 103 GLY A N 1
ATOM 837 C CA . GLY A 1 103 ? 4.260 -2.481 5.164 1.00 95.81 103 GLY A CA 1
ATOM 838 C C . GLY A 1 103 ? 3.118 -1.511 4.869 1.00 95.81 103 GLY A C 1
ATOM 839 O O . GLY A 1 103 ? 1.948 -1.860 5.025 1.00 95.81 103 GLY A O 1
ATOM 840 N N . LEU A 1 104 ? 3.428 -0.301 4.419 1.00 95.75 104 LEU A N 1
ATOM 841 C CA . LEU A 1 104 ? 2.466 0.588 3.780 1.00 95.75 104 LEU A CA 1
ATOM 842 C C . LEU A 1 104 ? 2.212 0.074 2.364 1.00 95.75 104 LEU A C 1
ATOM 844 O O . LEU A 1 104 ? 3.048 0.233 1.481 1.00 95.75 104 LEU A O 1
ATOM 848 N N . PHE A 1 105 ? 1.062 -0.557 2.165 1.00 95.81 105 PHE A N 1
ATOM 849 C CA . PHE A 1 105 ? 0.651 -1.106 0.884 1.00 95.81 105 PHE A CA 1
ATOM 850 C C . PHE A 1 105 ? -0.096 -0.056 0.064 1.00 95.81 105 PHE A C 1
ATOM 852 O O . PHE A 1 105 ? -1.138 0.462 0.479 1.00 95.81 105 PHE A O 1
ATOM 859 N N . ILE A 1 106 ? 0.434 0.233 -1.120 1.00 93.88 106 ILE A N 1
ATOM 860 C CA . ILE A 1 106 ? -0.138 1.168 -2.083 1.00 93.88 106 ILE A CA 1
ATOM 861 C C . ILE A 1 106 ? -0.522 0.359 -3.313 1.00 93.88 106 ILE A C 1
ATOM 863 O O . ILE A 1 106 ? 0.324 -0.276 -3.933 1.00 93.88 106 ILE A O 1
ATOM 867 N N . ASN A 1 107 ? -1.805 0.376 -3.657 1.00 93.19 107 ASN A N 1
ATOM 868 C CA . ASN A 1 107 ? -2.339 -0.336 -4.811 1.00 93.19 107 ASN A CA 1
ATOM 869 C C . ASN A 1 107 ? -3.319 0.564 -5.558 1.00 93.19 107 ASN A C 1
ATOM 871 O O . ASN A 1 107 ? -4.530 0.429 -5.407 1.00 93.19 107 ASN A O 1
ATOM 875 N N . GLU A 1 108 ? -2.814 1.520 -6.328 1.00 91.94 108 GLU A N 1
ATOM 876 C CA . GLU A 1 108 ? -3.633 2.445 -7.113 1.00 91.94 108 GLU A CA 1
ATOM 877 C C . GLU A 1 108 ? -3.507 2.123 -8.597 1.00 91.94 108 GLU A C 1
ATOM 879 O O . GLU A 1 108 ? -2.426 1.868 -9.102 1.00 91.94 108 GLU A O 1
ATOM 884 N N . ARG A 1 109 ? -4.620 2.135 -9.323 1.00 91.12 109 ARG A N 1
ATOM 885 C CA . ARG A 1 109 ? -4.647 1.853 -10.760 1.00 91.12 109 ARG A CA 1
ATOM 886 C C . ARG A 1 109 ? -5.874 2.475 -11.390 1.00 91.12 109 ARG A C 1
ATOM 888 O O . ARG A 1 109 ? -6.854 2.764 -10.698 1.00 91.12 109 ARG A O 1
ATOM 895 N N . TYR A 1 110 ? -5.855 2.619 -12.704 1.00 89.25 110 TYR A N 1
ATOM 896 C CA . TYR A 1 110 ? -7.054 2.982 -13.436 1.00 89.25 110 TYR A CA 1
ATOM 897 C C . TYR A 1 110 ? -8.085 1.848 -13.378 1.00 89.25 110 TYR A C 1
ATOM 899 O O . TYR A 1 110 ? -7.759 0.656 -13.388 1.00 89.25 110 TYR A O 1
ATOM 907 N N . LEU A 1 111 ? -9.362 2.231 -13.324 1.00 86.00 111 LEU A N 1
ATOM 908 C CA . LEU A 1 111 ? -10.479 1.286 -13.219 1.00 86.00 111 LEU A CA 1
ATOM 909 C C . LEU A 1 111 ? -10.671 0.461 -14.495 1.00 86.00 111 LEU A C 1
ATOM 911 O O . LEU A 1 111 ? -11.195 -0.645 -14.430 1.00 86.00 111 LEU A O 1
ATOM 915 N N . ASN A 1 112 ? -10.236 0.991 -15.640 1.00 85.12 112 ASN A N 1
ATOM 916 C CA . ASN A 1 112 ? -10.295 0.311 -16.931 1.00 85.12 112 ASN A CA 1
ATOM 917 C C . ASN A 1 112 ? -9.172 -0.722 -17.127 1.00 85.12 112 ASN A C 1
ATOM 919 O O . ASN A 1 112 ? -9.172 -1.398 -18.155 1.00 85.12 112 ASN A O 1
ATOM 923 N N . LEU A 1 113 ? -8.232 -0.861 -16.179 1.00 86.62 113 LEU A N 1
ATOM 924 C CA . LEU A 1 113 ? -7.215 -1.905 -16.259 1.00 86.62 113 LEU A CA 1
ATOM 925 C C . LEU A 1 113 ? -7.897 -3.289 -16.217 1.00 86.62 113 LEU A C 1
ATOM 927 O O . LEU A 1 113 ? -8.723 -3.520 -15.324 1.00 86.62 113 LEU A O 1
ATOM 931 N N . PRO A 1 114 ? -7.566 -4.212 -17.141 1.00 85.69 114 PRO A N 1
ATOM 932 C CA . PRO A 1 114 ? -8.182 -5.531 -17.190 1.00 85.69 114 PRO A CA 1
ATOM 933 C C . PRO A 1 114 ? -8.064 -6.285 -15.861 1.00 85.69 114 PRO A C 1
ATOM 935 O O . PRO A 1 114 ? -6.976 -6.465 -15.313 1.00 85.69 114 PRO A O 1
ATOM 938 N N . VAL A 1 115 ? -9.202 -6.758 -15.345 1.00 85.00 115 VAL A N 1
ATOM 939 C CA . VAL A 1 115 ? -9.292 -7.399 -14.019 1.00 85.00 115 VAL A CA 1
ATOM 940 C C . VAL A 1 115 ? -8.461 -8.686 -13.936 1.00 85.00 115 VAL A C 1
ATOM 942 O O . VAL A 1 115 ? -7.981 -9.050 -12.865 1.00 85.00 115 VAL A O 1
ATOM 945 N N . ASN A 1 116 ? -8.242 -9.363 -15.063 1.00 87.12 116 ASN A N 1
ATOM 946 C CA . ASN A 1 116 ? -7.432 -10.578 -15.136 1.00 87.12 116 ASN A CA 1
ATOM 947 C C . ASN A 1 116 ? -5.938 -10.345 -14.860 1.00 87.12 116 ASN A C 1
ATOM 949 O O . ASN A 1 116 ? -5.266 -11.307 -14.515 1.00 87.12 116 ASN A O 1
ATOM 953 N N . LEU A 1 117 ? -5.430 -9.111 -14.973 1.00 86.50 117 LEU A N 1
ATOM 954 C CA . LEU A 1 117 ? -4.032 -8.785 -14.651 1.00 86.50 117 LEU A CA 1
ATOM 955 C C . LEU A 1 117 ? -3.800 -8.595 -13.144 1.00 86.50 117 LEU A C 1
ATOM 957 O O . LEU A 1 117 ? -2.673 -8.676 -12.668 1.00 86.50 117 LEU A O 1
ATOM 961 N N . ILE A 1 118 ? -4.861 -8.337 -12.375 1.00 89.31 118 ILE A N 1
ATOM 962 C CA . ILE A 1 118 ? -4.757 -7.980 -10.954 1.00 89.31 118 ILE A CA 1
ATOM 963 C C . ILE A 1 118 ? -4.158 -9.098 -10.092 1.00 89.31 118 ILE A C 1
ATOM 965 O O . ILE A 1 118 ? -3.303 -8.790 -9.262 1.00 89.31 118 ILE A O 1
ATOM 969 N N . PRO A 1 119 ? -4.540 -10.382 -10.254 1.00 91.62 119 PRO A N 1
ATOM 970 C CA . PRO A 1 119 ? -3.912 -11.462 -9.499 1.00 91.62 119 PRO A CA 1
ATOM 971 C C . PRO A 1 119 ? -2.398 -11.535 -9.713 1.00 91.62 119 PRO A C 1
ATOM 973 O O . PRO A 1 119 ? -1.669 -11.732 -8.743 1.00 91.62 119 PRO A O 1
ATOM 976 N N . ASP A 1 120 ? -1.934 -11.328 -10.948 1.00 90.00 120 ASP A N 1
ATOM 977 C CA . ASP A 1 120 ? -0.510 -11.374 -11.287 1.00 90.00 120 ASP A CA 1
ATOM 978 C C . ASP A 1 120 ? 0.243 -10.182 -10.691 1.00 90.00 120 ASP A C 1
ATOM 980 O O . ASP A 1 120 ? 1.297 -10.376 -10.092 1.00 90.00 120 ASP A O 1
ATOM 984 N N . LEU A 1 121 ? -0.328 -8.971 -10.746 1.00 89.12 121 LEU A N 1
ATOM 985 C CA . LEU A 1 121 ? 0.251 -7.787 -10.094 1.00 89.12 121 LEU A CA 1
ATOM 986 C C . LEU A 1 121 ? 0.407 -7.991 -8.580 1.00 89.12 12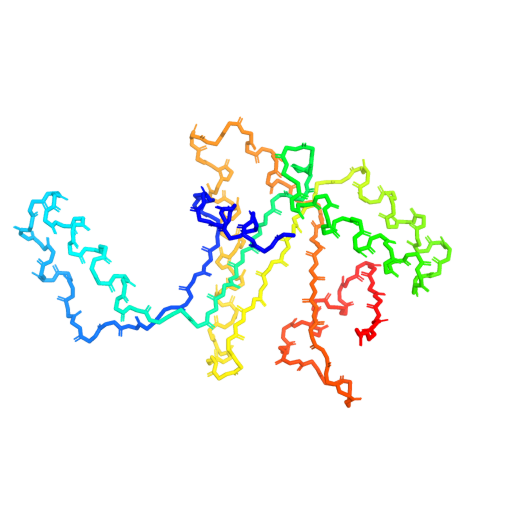1 LEU A C 1
ATOM 988 O O . LEU A 1 121 ? 1.455 -7.698 -8.012 1.00 89.12 121 LEU A O 1
ATOM 992 N N . LEU A 1 122 ? -0.617 -8.536 -7.916 1.00 91.94 122 LEU A N 1
ATOM 993 C CA . LEU A 1 122 ? -0.575 -8.800 -6.474 1.00 91.94 122 LEU A CA 1
ATOM 994 C C . LEU A 1 122 ? 0.399 -9.927 -6.112 1.00 91.94 122 LEU A C 1
ATOM 996 O O . LEU A 1 122 ? 1.056 -9.857 -5.074 1.00 91.94 122 LEU A O 1
ATOM 1000 N N . LYS A 1 123 ? 0.497 -10.964 -6.951 1.00 92.44 123 LYS A N 1
ATOM 1001 C CA . LYS A 1 123 ? 1.479 -12.043 -6.790 1.00 92.44 123 LYS A CA 1
ATOM 1002 C C . LYS A 1 123 ? 2.903 -11.515 -6.952 1.00 92.44 123 LYS A C 1
ATOM 1004 O O . LYS A 1 123 ? 3.751 -11.865 -6.135 1.00 92.44 123 LYS A O 1
ATOM 1009 N N . GLY A 1 124 ? 3.114 -10.625 -7.923 1.00 91.25 124 GLY A N 1
ATOM 1010 C CA . GLY A 1 124 ? 4.378 -9.931 -8.156 1.00 91.25 124 GLY A CA 1
ATOM 1011 C C . GLY A 1 124 ? 4.898 -9.249 -6.896 1.00 91.25 124 GLY A C 1
ATOM 1012 O O . GLY A 1 124 ? 6.032 -9.476 -6.520 1.00 91.25 124 GLY A O 1
ATOM 1013 N N 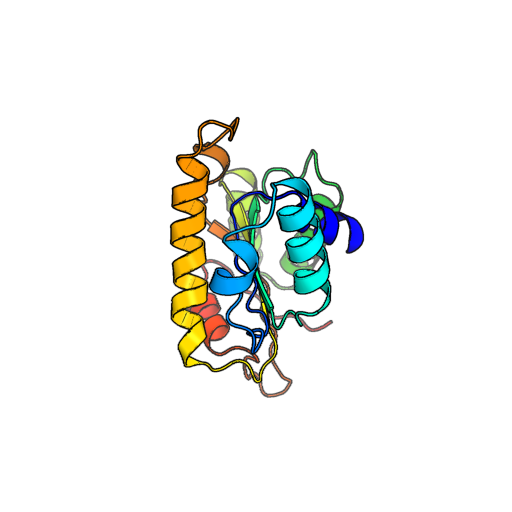. ILE A 1 125 ? 4.045 -8.560 -6.130 1.00 92.81 125 ILE A N 1
ATOM 1014 C CA . ILE A 1 125 ? 4.468 -7.937 -4.859 1.00 92.81 125 ILE A CA 1
ATOM 1015 C C . ILE A 1 125 ? 5.027 -8.936 -3.852 1.00 92.81 125 ILE A C 1
ATOM 1017 O O . ILE A 1 125 ? 5.984 -8.639 -3.143 1.00 92.81 125 ILE A O 1
ATOM 1021 N N . VAL A 1 126 ? 4.429 -10.121 -3.747 1.00 92.19 126 VAL A N 1
ATOM 1022 C CA . VAL A 1 126 ? 4.920 -11.143 -2.815 1.00 92.19 126 VAL A CA 1
ATOM 1023 C C . VAL A 1 126 ? 6.279 -11.670 -3.274 1.00 92.19 126 VAL A C 1
ATOM 1025 O O . VAL A 1 126 ? 7.156 -11.923 -2.447 1.00 92.19 126 VAL A O 1
ATOM 1028 N N . GLU A 1 127 ? 6.453 -11.839 -4.582 1.00 93.56 127 GLU A N 1
ATOM 1029 C CA . GLU A 1 127 ? 7.717 -12.248 -5.196 1.00 93.56 127 GLU A CA 1
ATOM 1030 C C . GLU A 1 127 ? 8.788 -11.172 -5.006 1.00 93.56 127 GLU A C 1
ATOM 1032 O O . GLU A 1 127 ? 9.864 -11.496 -4.509 1.00 93.56 127 GLU A O 1
ATOM 1037 N N . ASP A 1 128 ? 8.454 -9.909 -5.259 1.00 92.44 128 ASP A N 1
ATOM 1038 C CA . ASP A 1 128 ? 9.313 -8.745 -5.064 1.00 92.44 128 ASP A CA 1
ATOM 1039 C C . ASP A 1 128 ? 9.780 -8.637 -3.610 1.00 92.44 128 ASP A C 1
ATOM 1041 O O . ASP A 1 128 ? 10.977 -8.574 -3.361 1.00 92.44 128 ASP A O 1
ATOM 1045 N N . ILE A 1 129 ? 8.876 -8.729 -2.620 1.00 93.31 129 ILE A N 1
ATOM 1046 C CA . ILE A 1 129 ? 9.257 -8.731 -1.193 1.00 93.31 129 ILE A CA 1
ATOM 1047 C C . ILE A 1 129 ? 10.271 -9.845 -0.910 1.00 93.31 129 ILE A C 1
ATOM 1049 O O . ILE A 1 129 ? 11.236 -9.648 -0.172 1.00 93.31 129 ILE A O 1
ATOM 1053 N N . ASN A 1 130 ? 10.053 -11.041 -1.461 1.00 92.62 130 ASN A N 1
ATOM 1054 C CA . ASN A 1 130 ? 10.969 -12.162 -1.267 1.00 92.62 130 ASN A CA 1
ATOM 1055 C C . ASN A 1 130 ? 12.310 -11.955 -1.970 1.00 92.62 130 ASN A C 1
ATOM 1057 O O . ASN A 1 130 ? 13.334 -12.326 -1.402 1.00 92.62 130 ASN A O 1
ATOM 1061 N N . PHE A 1 131 ? 12.302 -11.348 -3.152 1.00 91.81 131 PHE A N 1
ATOM 1062 C CA . PHE A 1 131 ? 13.489 -11.025 -3.926 1.00 91.81 131 PHE A CA 1
ATOM 1063 C C . PHE A 1 131 ? 14.315 -9.909 -3.272 1.00 91.81 131 PHE A C 1
ATOM 1065 O O . PHE A 1 131 ? 15.524 -10.061 -3.118 1.00 91.81 131 PHE A O 1
ATOM 1072 N N . THR A 1 132 ? 13.686 -8.832 -2.792 1.00 90.25 132 THR A N 1
ATOM 1073 C CA . THR A 1 132 ? 14.342 -7.756 -2.027 1.00 90.25 132 THR A CA 1
ATOM 1074 C C . THR A 1 132 ? 15.067 -8.299 -0.800 1.00 90.25 132 THR A C 1
ATOM 1076 O O . THR A 1 132 ? 16.192 -7.906 -0.523 1.00 90.25 132 THR A O 1
ATOM 1079 N N . LYS A 1 133 ? 14.493 -9.278 -0.092 1.00 90.38 133 LYS A N 1
ATOM 1080 C CA . LYS A 1 133 ? 15.158 -9.908 1.064 1.00 90.38 133 LYS A CA 1
ATOM 1081 C C . LYS A 1 133 ? 16.404 -10.731 0.718 1.00 90.38 133 LYS A C 1
ATOM 1083 O O . LYS A 1 133 ? 17.150 -11.090 1.622 1.00 90.38 133 LYS A O 1
ATOM 1088 N N . GLN A 1 134 ? 16.582 -11.111 -0.544 1.00 90.56 134 GLN A N 1
ATOM 1089 C CA . GLN A 1 134 ? 17.687 -11.960 -1.001 1.00 90.56 134 GLN A CA 1
ATOM 1090 C C . GLN A 1 134 ? 18.802 -11.163 -1.685 1.00 90.56 134 GLN A C 1
ATOM 1092 O O . GLN A 1 134 ? 19.808 -11.751 -2.068 1.00 90.56 134 GLN A O 1
ATOM 1097 N N . GLN A 1 135 ? 18.614 -9.858 -1.868 1.00 87.56 135 GLN A N 1
ATOM 1098 C CA . GLN A 1 135 ? 19.581 -8.981 -2.512 1.00 87.56 135 GLN A CA 1
ATOM 1099 C C . GLN A 1 135 ? 20.735 -8.625 -1.569 1.00 87.56 135 GLN A C 1
ATOM 1101 O O . GLN A 1 135 ? 20.516 -8.291 -0.405 1.00 87.56 135 GLN A O 1
ATOM 1106 N N . ASP A 1 136 ? 21.962 -8.697 -2.088 1.00 84.50 136 ASP A N 1
ATOM 1107 C CA . ASP A 1 136 ? 23.196 -8.495 -1.316 1.00 84.50 136 ASP A CA 1
ATOM 1108 C C . ASP A 1 136 ? 23.428 -7.025 -0.915 1.00 84.50 136 ASP A C 1
ATOM 1110 O O . ASP A 1 136 ? 24.150 -6.745 0.039 1.00 84.50 136 ASP A O 1
ATOM 1114 N N . ASP A 1 137 ? 22.833 -6.081 -1.645 1.00 84.06 137 ASP A N 1
ATOM 1115 C CA . ASP A 1 137 ? 22.936 -4.632 -1.444 1.00 84.06 137 ASP A CA 1
ATOM 1116 C C . ASP A 1 137 ? 21.876 -4.068 -0.483 1.00 84.06 137 ASP A C 1
ATOM 1118 O O . ASP A 1 137 ? 21.925 -2.893 -0.114 1.00 84.06 137 ASP A O 1
ATOM 1122 N N . VAL A 1 138 ? 20.946 -4.903 -0.015 1.00 84.25 138 VAL A N 1
ATOM 1123 C CA . VAL A 1 138 ? 19.970 -4.516 1.005 1.00 84.25 138 VAL A CA 1
ATOM 1124 C C . VAL A 1 138 ? 20.608 -4.630 2.388 1.00 84.25 138 VAL A C 1
ATOM 1126 O O . VAL A 1 138 ? 20.779 -5.721 2.924 1.00 84.25 138 VAL A O 1
ATOM 1129 N N . GLU A 1 139 ? 20.906 -3.484 3.007 1.00 84.88 139 GLU A N 1
ATOM 1130 C CA . GLU A 1 139 ? 21.575 -3.420 4.318 1.00 84.88 139 GLU A CA 1
ATOM 1131 C C . GLU A 1 139 ? 20.807 -4.144 5.439 1.00 84.88 139 GLU A C 1
ATOM 1133 O O . GLU A 1 139 ? 21.410 -4.739 6.334 1.00 84.88 139 GLU A O 1
ATOM 1138 N N . ASN A 1 140 ? 19.470 -4.102 5.403 1.00 87.94 140 ASN A N 1
ATOM 1139 C CA . ASN A 1 140 ? 18.610 -4.724 6.411 1.00 87.94 140 ASN A CA 1
ATOM 1140 C C . ASN A 1 140 ? 17.457 -5.523 5.775 1.00 87.94 140 ASN A C 1
ATOM 1142 O O . ASN A 1 140 ? 16.315 -5.054 5.747 1.00 87.94 140 ASN A O 1
ATOM 1146 N N . PRO A 1 141 ? 17.711 -6.756 5.298 1.00 89.44 141 PRO A N 1
ATOM 1147 C CA . PRO A 1 141 ? 16.688 -7.593 4.665 1.00 89.44 141 PRO A CA 1
ATOM 1148 C C . PRO A 1 141 ? 15.520 -7.917 5.603 1.00 89.44 141 PRO A C 1
ATOM 1150 O O . PRO A 1 141 ? 14.363 -8.016 5.193 1.00 89.44 141 PRO A O 1
ATOM 1153 N N . GLU A 1 142 ? 15.802 -8.020 6.901 1.00 90.00 142 GLU A N 1
ATOM 1154 C CA . GLU A 1 142 ? 14.807 -8.303 7.930 1.00 90.00 142 GLU A CA 1
ATOM 1155 C C . GLU A 1 142 ? 13.727 -7.220 8.038 1.00 90.00 142 GLU A C 1
ATOM 1157 O O . GLU A 1 142 ? 12.627 -7.516 8.514 1.00 90.00 142 GLU A O 1
ATOM 1162 N N . ALA A 1 143 ? 13.989 -5.991 7.587 1.00 88.81 143 ALA A N 1
ATOM 1163 C CA . ALA A 1 143 ? 13.002 -4.912 7.554 1.00 88.81 143 ALA A CA 1
ATOM 1164 C C . ALA A 1 143 ? 11.762 -5.262 6.707 1.00 88.81 143 ALA A C 1
ATOM 1166 O O . ALA A 1 143 ? 10.658 -4.816 7.012 1.00 88.81 143 ALA A O 1
ATOM 1167 N N . TYR A 1 144 ? 11.922 -6.137 5.709 1.00 91.69 144 TYR A N 1
ATOM 1168 C CA . TYR A 1 144 ? 10.866 -6.545 4.778 1.00 91.69 144 TYR A CA 1
ATOM 1169 C C . TYR A 1 144 ? 10.089 -7.794 5.227 1.00 91.69 144 TYR A C 1
ATOM 1171 O O . TYR A 1 144 ? 9.199 -8.273 4.520 1.00 91.69 144 TYR A O 1
ATOM 1179 N N . ASN A 1 145 ? 10.377 -8.336 6.417 1.00 93.81 145 ASN A N 1
ATOM 1180 C CA . ASN A 1 145 ? 9.588 -9.409 7.030 1.00 93.81 145 ASN A CA 1
ATOM 1181 C C . ASN A 1 145 ? 8.320 -8.843 7.691 1.00 93.81 145 ASN A C 1
ATOM 1183 O O . ASN A 1 145 ? 8.164 -8.892 8.910 1.00 93.81 145 ASN A O 1
ATOM 1187 N N . PHE A 1 146 ? 7.435 -8.263 6.878 1.00 96.12 146 PHE A N 1
ATOM 1188 C CA . PHE A 1 146 ? 6.213 -7.612 7.342 1.00 96.12 146 PHE A CA 1
ATOM 1189 C C . PHE A 1 146 ? 5.257 -8.600 8.024 1.00 96.12 146 PHE A C 1
ATOM 1191 O O . PHE A 1 146 ? 4.878 -9.620 7.452 1.00 96.12 146 PHE A O 1
ATOM 1198 N N . ASP A 1 147 ? 4.820 -8.257 9.235 1.00 96.69 147 ASP A N 1
ATOM 1199 C CA . ASP A 1 147 ? 3.766 -8.971 9.959 1.00 96.69 147 ASP A CA 1
ATOM 1200 C C . ASP A 1 147 ? 2.371 -8.542 9.479 1.00 96.69 147 ASP A C 1
ATOM 1202 O O . ASP A 1 147 ? 1.423 -9.329 9.478 1.00 96.69 147 ASP A O 1
ATOM 1206 N N . TYR A 1 148 ? 2.233 -7.261 9.124 1.00 97.06 148 TYR A N 1
ATOM 1207 C CA . TYR A 1 148 ? 0.973 -6.639 8.735 1.00 97.06 148 TYR A CA 1
ATOM 1208 C C . TYR A 1 148 ? 1.181 -5.642 7.603 1.00 97.06 148 TYR A C 1
ATOM 1210 O O . TYR A 1 148 ? 2.244 -5.042 7.461 1.00 97.06 148 TYR A O 1
ATOM 1218 N N . PHE A 1 149 ? 0.108 -5.404 6.854 1.00 96.69 149 PHE A N 1
ATOM 1219 C CA . PHE A 1 149 ? 0.033 -4.313 5.897 1.00 96.69 149 PHE A CA 1
ATOM 1220 C C . PHE A 1 149 ? -1.002 -3.292 6.347 1.00 96.69 149 PHE A C 1
ATOM 1222 O O . PHE A 1 149 ? -2.052 -3.651 6.888 1.00 96.69 149 PHE A O 1
ATOM 1229 N N . ILE A 1 150 ? -0.713 -2.023 6.091 1.00 95.88 150 ILE A N 1
ATOM 1230 C CA . ILE A 1 150 ? -1.686 -0.942 6.167 1.00 95.88 150 ILE A CA 1
ATOM 1231 C C . ILE A 1 150 ? -1.961 -0.423 4.760 1.00 95.88 150 ILE A C 1
ATOM 1233 O O . ILE A 1 150 ? -1.037 -0.205 3.987 1.00 95.88 150 ILE A O 1
ATOM 1237 N N . GLY A 1 151 ? -3.233 -0.234 4.424 1.00 94.69 151 GLY A N 1
ATOM 1238 C CA . GLY A 1 151 ? -3.649 0.242 3.110 1.00 94.69 151 GLY A CA 1
ATOM 1239 C C . GLY A 1 151 ? -4.948 1.030 3.189 1.00 94.69 151 GLY A C 1
ATOM 1240 O O . GLY A 1 151 ? -5.637 1.029 4.213 1.00 94.69 151 GLY A O 1
ATOM 1241 N N . MET A 1 152 ? -5.277 1.709 2.096 1.00 93.50 152 MET A N 1
ATOM 1242 C CA . MET A 1 152 ? -6.514 2.469 1.948 1.00 93.50 152 MET A CA 1
ATOM 1243 C C . MET A 1 152 ? -7.313 1.920 0.774 1.00 93.50 152 MET A C 1
ATOM 1245 O O . MET A 1 152 ? -6.744 1.630 -0.272 1.00 93.50 152 MET A O 1
ATOM 1249 N N . ALA A 1 153 ? -8.626 1.819 0.961 1.00 93.69 153 ALA A N 1
ATOM 1250 C CA . ALA A 1 153 ? -9.566 1.411 -0.071 1.00 93.69 153 ALA A CA 1
ATOM 1251 C C . ALA A 1 153 ? -10.561 2.538 -0.337 1.00 93.69 153 ALA A C 1
ATOM 1253 O O . ALA A 1 153 ? -11.006 3.216 0.596 1.00 93.69 153 ALA A O 1
ATOM 1254 N N . LYS A 1 154 ? -10.927 2.728 -1.606 1.00 92.81 154 LYS A N 1
ATOM 1255 C CA . LYS A 1 154 ? -11.938 3.717 -2.002 1.00 92.81 154 LYS A CA 1
ATOM 1256 C C . LYS A 1 154 ? -13.276 3.014 -2.172 1.00 92.81 154 LYS A C 1
ATOM 1258 O O . LYS A 1 154 ? -13.370 1.978 -2.831 1.00 92.81 154 LYS A O 1
ATOM 1263 N N . ILE A 1 155 ? -14.319 3.608 -1.602 1.00 92.69 155 ILE A N 1
ATOM 1264 C CA . ILE A 1 155 ? -15.686 3.085 -1.636 1.00 92.69 155 ILE A CA 1
ATOM 1265 C C . ILE A 1 155 ? -16.610 4.197 -2.141 1.00 92.69 155 ILE A C 1
ATOM 1267 O O . ILE A 1 155 ? -16.441 5.357 -1.764 1.00 92.69 155 ILE A O 1
ATOM 1271 N N . SER A 1 156 ? -17.552 3.858 -3.019 1.00 91.38 156 SER A N 1
ATOM 1272 C CA . SER A 1 156 ? -18.571 4.782 -3.519 1.00 91.38 156 SER A CA 1
ATOM 1273 C C . SER A 1 156 ? -19.627 5.103 -2.453 1.00 91.38 156 SER A C 1
ATOM 1275 O O . SER A 1 156 ? -19.692 4.466 -1.397 1.00 91.38 156 SER A O 1
ATOM 1277 N N . SER A 1 157 ? -20.505 6.069 -2.748 1.00 89.06 157 SER A N 1
ATOM 1278 C CA . SER A 1 157 ? -21.674 6.388 -1.912 1.00 89.06 157 SER A CA 1
ATOM 1279 C 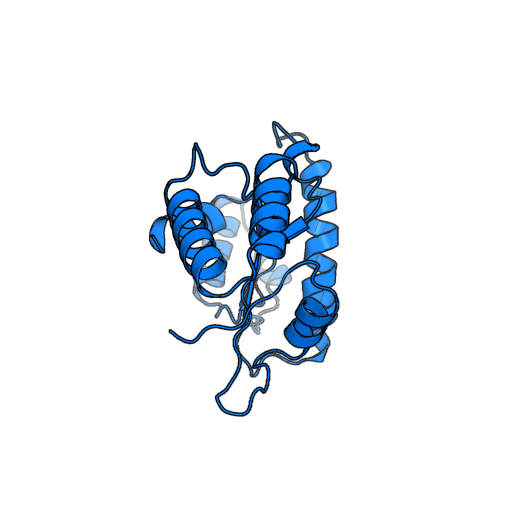C . SER A 1 157 ? -22.583 5.182 -1.667 1.00 89.06 157 SER A C 1
ATOM 1281 O O . SER A 1 157 ? -23.187 5.073 -0.602 1.00 89.06 157 SER A O 1
ATOM 1283 N N . ASP A 1 158 ? -22.623 4.251 -2.618 1.00 90.12 158 ASP A N 1
ATOM 1284 C CA . ASP A 1 158 ? -23.473 3.059 -2.580 1.00 90.12 158 ASP A CA 1
ATOM 1285 C C . ASP A 1 158 ? -22.780 1.873 -1.890 1.00 90.12 158 ASP A C 1
ATOM 1287 O O . ASP A 1 158 ? -23.212 0.731 -2.013 1.00 90.12 158 ASP A O 1
ATOM 1291 N N . ASN A 1 159 ? -21.696 2.131 -1.148 1.00 87.44 159 ASN A N 1
ATOM 1292 C CA . ASN A 1 159 ? -20.863 1.126 -0.486 1.00 87.44 159 ASN A CA 1
ATOM 1293 C C . ASN A 1 159 ? -20.192 0.117 -1.436 1.00 87.44 159 ASN A C 1
ATOM 1295 O O . ASN A 1 159 ? -19.810 -0.968 -0.999 1.00 87.44 159 ASN A O 1
ATOM 1299 N N . LEU A 1 160 ? -19.993 0.479 -2.706 1.00 91.56 160 LEU A N 1
ATOM 1300 C CA . LEU A 1 160 ? -19.288 -0.363 -3.671 1.00 91.56 160 LEU A CA 1
ATOM 1301 C C . LEU A 1 160 ? -17.800 -0.019 -3.693 1.00 91.56 160 LEU A C 1
ATOM 1303 O O . LEU A 1 160 ? -17.424 1.150 -3.805 1.00 91.56 160 LEU A O 1
ATOM 1307 N N . TYR A 1 161 ? -16.945 -1.034 -3.599 1.00 92.19 161 TYR A N 1
ATOM 1308 C CA . TYR A 1 161 ? -15.504 -0.856 -3.744 1.00 92.19 161 TYR A CA 1
ATOM 1309 C C . TYR A 1 161 ? -15.161 -0.506 -5.190 1.00 92.19 161 TYR A C 1
ATOM 1311 O O . TYR A 1 161 ? -15.620 -1.160 -6.124 1.00 92.19 161 TYR A O 1
ATOM 1319 N N . TYR A 1 162 ? -14.310 0.503 -5.375 1.00 91.69 162 TYR A N 1
ATOM 1320 C CA . TYR A 1 162 ? -13.808 0.858 -6.707 1.00 91.69 162 TYR A CA 1
ATOM 1321 C C . TYR A 1 162 ? -12.933 -0.255 -7.300 1.00 91.69 162 TYR A C 1
ATOM 1323 O O . TYR A 1 162 ? -12.873 -0.434 -8.515 1.00 91.69 162 TYR A O 1
ATOM 1331 N N . LYS A 1 163 ? -12.262 -1.011 -6.430 1.00 92.50 163 LYS A N 1
ATOM 1332 C CA . LYS A 1 163 ? -11.391 -2.135 -6.758 1.00 92.50 163 LYS A CA 1
ATOM 1333 C C . LYS A 1 163 ? -11.905 -3.372 -6.025 1.00 92.50 163 LYS A C 1
ATOM 1335 O O . LYS A 1 163 ? -11.882 -3.417 -4.799 1.00 92.50 163 LYS A O 1
ATOM 1340 N N . SER A 1 164 ? -12.374 -4.376 -6.763 1.00 89.81 164 SER A N 1
ATOM 1341 C CA . SER A 1 164 ? -12.975 -5.592 -6.188 1.00 89.81 164 SER A CA 1
ATOM 1342 C C . SER A 1 164 ? -12.028 -6.371 -5.268 1.00 89.81 164 SER A C 1
ATOM 1344 O O . SER A 1 164 ? -12.459 -7.032 -4.330 1.00 89.81 164 SER A O 1
ATOM 1346 N N . GLU A 1 165 ? -10.720 -6.297 -5.516 1.00 91.62 165 GLU A N 1
ATOM 1347 C CA . GLU A 1 165 ? -9.701 -6.919 -4.673 1.00 91.62 165 GLU A CA 1
ATOM 1348 C C . GLU A 1 165 ? -9.650 -6.314 -3.260 1.00 91.62 165 GLU A C 1
ATOM 1350 O O . GLU A 1 165 ? -9.351 -7.022 -2.299 1.00 91.62 165 GLU A O 1
ATOM 1355 N N . GLU A 1 166 ? -10.008 -5.036 -3.110 1.00 92.88 166 GLU 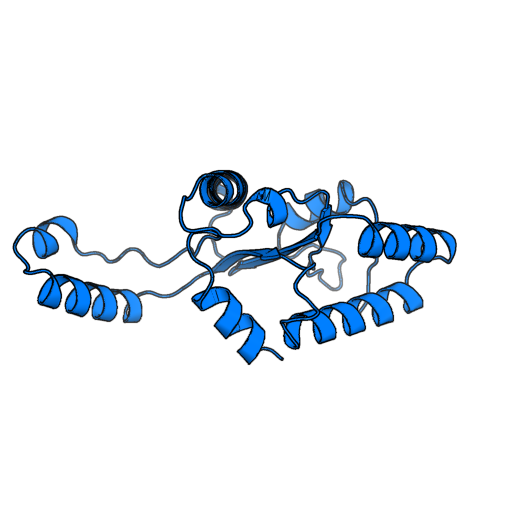A N 1
ATOM 1356 C CA . GLU A 1 166 ? -9.985 -4.341 -1.821 1.00 92.88 166 GLU A CA 1
ATOM 1357 C C . GLU A 1 166 ? -11.082 -4.819 -0.880 1.00 92.88 166 GLU A C 1
ATOM 1359 O O . GLU A 1 166 ? -10.864 -4.863 0.328 1.00 92.88 166 GLU A O 1
ATOM 1364 N N . GLU A 1 167 ? -12.228 -5.240 -1.416 1.00 93.56 167 GLU A N 1
ATOM 1365 C CA . GLU A 1 167 ? -13.288 -5.866 -0.624 1.00 93.56 167 GLU A CA 1
ATOM 1366 C C . GLU A 1 167 ? -12.736 -7.082 0.131 1.00 93.56 167 GLU A C 1
ATOM 1368 O O . GLU A 1 167 ? -12.844 -7.165 1.355 1.00 93.56 167 GLU A O 1
ATOM 1373 N N . ARG A 1 168 ? -12.004 -7.952 -0.577 1.00 92.31 168 ARG A N 1
ATOM 1374 C CA . ARG A 1 168 ? -11.353 -9.130 0.015 1.00 92.31 168 ARG A CA 1
ATOM 1375 C C . ARG A 1 168 ? -10.277 -8.762 1.035 1.00 92.31 168 ARG A C 1
ATOM 1377 O O . ARG A 1 168 ? -10.097 -9.482 2.018 1.00 92.31 168 ARG A O 1
ATOM 1384 N N . PHE A 1 169 ? -9.536 -7.674 0.813 1.00 94.12 169 PHE A N 1
ATOM 1385 C CA . PHE A 1 169 ? -8.550 -7.194 1.787 1.00 94.12 169 PHE A CA 1
ATOM 1386 C C . PHE A 1 169 ? -9.226 -6.733 3.078 1.00 94.12 169 PHE A C 1
ATOM 1388 O O . PHE A 1 169 ? -8.762 -7.071 4.167 1.00 94.12 169 PHE A O 1
ATOM 1395 N N . ILE A 1 170 ? -10.344 -6.013 2.970 1.00 94.00 170 ILE A N 1
ATOM 1396 C CA . ILE A 1 170 ? -11.102 -5.541 4.128 1.00 94.00 170 ILE A CA 1
ATOM 1397 C C . ILE A 1 170 ? -11.764 -6.703 4.874 1.00 94.00 170 ILE A C 1
ATOM 1399 O O . ILE A 1 170 ? -11.682 -6.736 6.101 1.00 94.00 170 ILE A O 1
ATOM 1403 N N . GLU A 1 171 ? -12.337 -7.688 4.180 1.00 93.94 171 GLU A N 1
ATOM 1404 C CA . GLU A 1 171 ? -12.902 -8.895 4.808 1.00 93.94 171 GLU A CA 1
ATOM 1405 C C . GLU A 1 171 ? -11.878 -9.651 5.664 1.00 93.94 171 GLU A C 1
ATOM 1407 O O . GLU A 1 171 ? -12.204 -10.155 6.738 1.00 93.94 171 GLU A O 1
ATOM 1412 N N . LYS A 1 172 ? -10.624 -9.712 5.203 1.00 94.38 172 LYS A N 1
ATOM 1413 C CA . LYS A 1 172 ? -9.525 -10.386 5.909 1.00 94.38 172 LYS A CA 1
ATOM 1414 C C . LYS A 1 172 ? -8.762 -9.477 6.874 1.00 94.38 172 LYS A C 1
ATOM 1416 O O . LYS A 1 172 ? -7.833 -9.939 7.537 1.00 94.38 172 LYS A O 1
ATOM 1421 N N . SER A 1 173 ? -9.116 -8.196 6.950 1.00 95.75 173 SER A N 1
ATOM 1422 C CA . SER A 1 173 ? -8.401 -7.230 7.779 1.00 95.75 173 SER A CA 1
ATOM 1423 C C . SER A 1 173 ? -8.604 -7.510 9.269 1.00 95.75 173 SER A C 1
ATOM 1425 O O . SER A 1 173 ? -9.697 -7.822 9.736 1.00 95.75 173 SER A O 1
ATOM 1427 N N . VAL A 1 174 ? -7.534 -7.357 10.051 1.00 95.75 174 VAL A N 1
ATOM 1428 C CA . VAL A 1 174 ? -7.616 -7.471 11.516 1.00 95.75 174 VAL A CA 1
ATOM 1429 C C . VAL A 1 174 ? -8.343 -6.271 12.122 1.00 95.75 174 VAL A C 1
ATOM 1431 O O . VAL A 1 174 ? -9.007 -6.395 13.154 1.00 95.75 174 VAL A O 1
ATOM 1434 N N . ILE A 1 175 ? -8.170 -5.102 11.504 1.00 95.81 175 ILE A N 1
ATOM 1435 C CA . ILE A 1 175 ? -8.791 -3.836 11.877 1.00 95.81 175 ILE A CA 1
ATOM 1436 C C . ILE A 1 175 ? -9.118 -3.097 10.581 1.00 95.81 175 ILE A C 1
ATOM 1438 O O . ILE A 1 175 ? -8.234 -2.867 9.759 1.00 95.81 175 ILE A O 1
ATOM 1442 N N . SER A 1 176 ? -10.372 -2.687 10.431 1.00 95.12 176 SER A N 1
ATOM 1443 C CA . SER A 1 176 ? -10.818 -1.775 9.381 1.00 95.12 176 SER A CA 1
ATOM 1444 C C . SER A 1 176 ? -11.832 -0.789 9.942 1.00 95.12 176 SER A C 1
ATOM 1446 O O . SER A 1 176 ? -12.562 -1.075 10.893 1.00 95.12 176 SER A O 1
ATOM 1448 N N . PHE A 1 177 ? -11.852 0.407 9.367 1.00 94.44 177 PHE A N 1
ATOM 1449 C CA . PHE A 1 177 ? -12.843 1.431 9.660 1.00 94.44 177 PHE A CA 1
ATOM 1450 C C . PHE A 1 177 ? -13.127 2.226 8.390 1.00 94.44 177 PHE A C 1
ATOM 1452 O O . PHE A 1 177 ? -12.249 2.417 7.550 1.00 94.44 177 PHE A O 1
ATOM 1459 N N . LYS A 1 178 ? -14.370 2.689 8.256 1.00 93.31 178 LYS A N 1
ATOM 1460 C CA . LYS A 1 178 ? -14.807 3.535 7.145 1.00 93.31 178 LYS A CA 1
ATOM 1461 C C . LYS A 1 178 ? -14.866 4.980 7.616 1.00 93.31 178 LYS A C 1
ATOM 1463 O O . LYS A 1 178 ? -15.277 5.254 8.742 1.00 93.31 178 LYS A O 1
ATOM 1468 N N . PHE A 1 179 ? -14.476 5.899 6.748 1.00 91.44 179 PHE A N 1
ATOM 1469 C CA . PHE A 1 179 ? -14.604 7.328 6.986 1.00 91.44 179 PHE A CA 1
ATOM 1470 C C . PHE A 1 179 ? -14.871 8.046 5.668 1.00 91.44 179 PHE A C 1
ATOM 1472 O O . PHE A 1 179 ? -14.428 7.597 4.615 1.00 91.44 179 PHE A O 1
ATOM 1479 N N . SER A 1 180 ? -15.573 9.173 5.736 1.00 86.12 180 SER A N 1
ATOM 1480 C CA . SER A 1 180 ? -15.641 10.132 4.638 1.00 86.12 180 SER A CA 1
ATOM 1481 C C . SER A 1 180 ? -14.553 11.195 4.812 1.00 86.12 180 SER A C 1
ATOM 1483 O O . SER A 1 180 ? -14.148 11.522 5.942 1.00 86.12 180 SER A O 1
ATOM 1485 N N . CYS A 1 181 ? -14.048 11.692 3.686 1.00 65.12 181 CYS A N 1
ATOM 1486 C CA . CYS A 1 181 ? -13.242 12.907 3.638 1.00 65.12 181 CYS A CA 1
ATOM 1487 C C . CYS A 1 181 ? -14.154 14.129 3.595 1.00 65.12 181 CYS A C 1
ATOM 1489 O O . CYS A 1 181 ? -15.213 14.040 2.934 1.00 65.12 181 CYS A O 1
#

InterPro domains:
  IPR025602 BCP1 family [PF13862] (1-159)
  IPR025602 BCP1 family [PTHR13261] (1-181)

Sequence (181 aa):
DISGLADALIEQQSLGSLPVTTLDIDLDAKYKNLDDKDFEKMRIKHNNDRDVYGITTVINFCDREDKPFLEEIYGYVMYKAKKFLQKDQIKKFISILNSKKIGLFINERYLNLPVNLIPDLLKGIVEDINFTKQQDDVENPEAYNFDYFIGMAKISSDNLYYKSEEERFIEKSVISFKFSC

Radius of gyration: 18.98 Å; chains: 1; bounding box: 50×28×55 Å

Foldseek 3Di:
DVVLVVVQVVPDPQWWDWDKDDDPDPVCVVLVPDDPVVNVVVVVVVVVVIDTFWIWGWDWLLCCVVGVVSVVVVVVCLVVCVVWPDPVLNVVVVVCVVPWGEIATDTDGDLPPDLVCVVVRVVSNVVSLVVCLVDPPNPCNVSSVGPYYDYDWDADPVRHTSRPVVVVVVVPDPDDGDDDD

Secondary structure (DSSP, 8-state):
-HHHHHHHHHH--S--B--BPPPSS-HHHHHTT--HHHHHHHHHHHHHTPPB-EEEEEEETTGGGT-HHHHHHHHHHHHHHHHHS-HHHHHHHHHHHHHS-EEEEEEEE-TTS-GGGHHHHHHHHHHHHHHHTT-TT-S-GGGG--SEEE----B-TTS-BSSHHHHHHHHT-SS------

Organism: Euplotes crassus (NCBI:txid5936)

pLDDT: mean 87.62, std 8.85, range [57.34, 97.06]